Protein AF-A0A5P9CT87-F1 (afdb_monomer_lite)

Foldseek 3Di:
DDDDDDDPVVVVVLVVVCVVVVHDSVVVVVVVVVVVCVVVVVVVVVVVVVVVVVVCCVVPVDDDDPVNVVVVVVVVVVPPDPPD

Sequence (84 aa):
MTNVRLNEDIKKRLDTLSKARDRTPHYLMKLAIERFLDEEEALEKERRLVLDRWKKYEITGEAIGHDKVAEWAANLRTSGTKFD

pLDDT: mean 8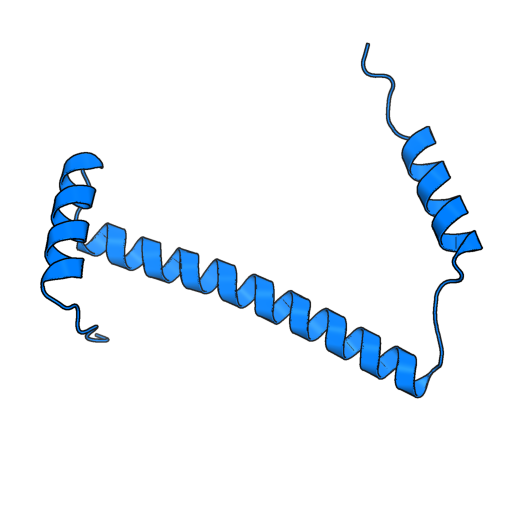9.66, std 12.95, range [44.62, 98.5]

Structure (mmCIF, N/CA/C/O backbone):
data_AF-A0A5P9CT87-F1
#
_entry.id   AF-A0A5P9CT87-F1
#
loop_
_atom_site.group_PDB
_atom_site.id
_atom_site.type_symbol
_atom_site.label_atom_id
_atom_site.label_alt_id
_atom_site.label_comp_id
_atom_site.label_asym_id
_atom_site.label_entity_id
_atom_site.label_seq_id
_atom_site.pdbx_PDB_ins_code
_atom_site.Cartn_x
_atom_site.Cartn_y
_atom_site.Cartn_z
_atom_site.occupancy
_atom_site.B_iso_or_equiv
_atom_site.auth_seq_id
_atom_site.auth_comp_id
_atom_site.auth_asym_id
_atom_site.auth_atom_id
_atom_site.pdbx_PDB_model_num
ATOM 1 N N . MET A 1 1 ? 22.147 6.969 -0.697 1.00 46.41 1 MET A N 1
ATOM 2 C CA . MET A 1 1 ? 21.612 6.179 -1.826 1.00 46.41 1 MET A CA 1
ATOM 3 C C . MET A 1 1 ? 21.370 4.771 -1.303 1.00 46.41 1 MET A C 1
ATOM 5 O O . MET A 1 1 ? 22.333 4.104 -0.945 1.00 46.41 1 MET A O 1
ATOM 9 N N . THR A 1 2 ? 20.115 4.360 -1.135 1.00 69.94 2 THR A N 1
ATOM 10 C CA . THR A 1 2 ? 19.785 3.013 -0.642 1.00 69.94 2 THR A CA 1
ATOM 11 C C . THR A 1 2 ? 19.966 2.025 -1.792 1.00 69.94 2 THR A C 1
ATOM 13 O O . THR A 1 2 ? 19.351 2.198 -2.841 1.00 69.94 2 THR A O 1
ATOM 16 N N . ASN A 1 3 ? 20.854 1.038 -1.648 1.00 74.75 3 ASN A N 1
ATOM 17 C CA . ASN A 1 3 ? 21.113 0.049 -2.696 1.00 74.75 3 ASN A CA 1
ATOM 18 C C . ASN A 1 3 ? 20.177 -1.153 -2.512 1.00 74.75 3 ASN A C 1
ATOM 20 O O . ASN A 1 3 ? 20.279 -1.872 -1.519 1.00 74.75 3 ASN A O 1
ATOM 24 N N . VAL A 1 4 ? 19.265 -1.359 -3.463 1.00 82.69 4 VAL A N 1
ATOM 25 C CA . VAL A 1 4 ? 18.336 -2.495 -3.475 1.00 82.69 4 VAL A CA 1
ATOM 26 C C . VAL A 1 4 ? 18.934 -3.608 -4.328 1.00 82.69 4 VAL A C 1
ATOM 28 O O . VAL A 1 4 ? 19.160 -3.437 -5.527 1.00 82.69 4 VAL A O 1
ATOM 31 N N . ARG A 1 5 ? 19.180 -4.772 -3.718 1.00 86.81 5 ARG A N 1
ATOM 32 C CA . ARG A 1 5 ? 19.674 -5.948 -4.441 1.00 86.81 5 ARG A CA 1
ATOM 33 C C . ARG A 1 5 ? 18.521 -6.626 -5.176 1.00 86.81 5 ARG A C 1
ATOM 35 O O . ARG A 1 5 ? 17.663 -7.237 -4.550 1.00 86.8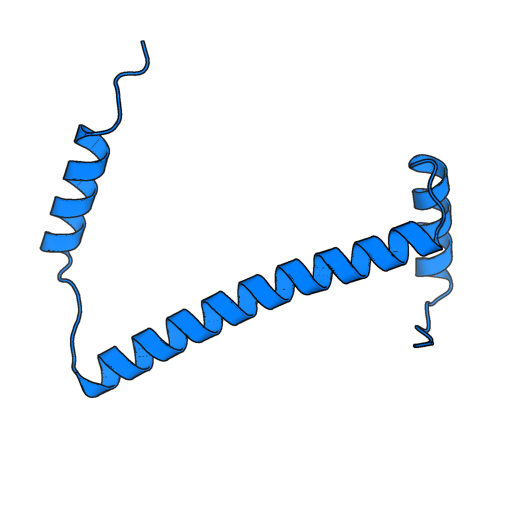1 5 ARG A O 1
ATOM 42 N N . LEU A 1 6 ? 18.536 -6.540 -6.503 1.00 88.81 6 LEU A N 1
ATOM 43 C CA . LEU A 1 6 ? 17.626 -7.280 -7.375 1.00 88.81 6 LEU A CA 1
ATOM 44 C C . LEU A 1 6 ? 18.327 -8.519 -7.929 1.00 88.81 6 LEU A C 1
ATOM 46 O O . LEU A 1 6 ? 19.481 -8.441 -8.359 1.00 88.81 6 LEU A O 1
ATOM 50 N N . ASN A 1 7 ? 17.621 -9.648 -7.943 1.00 93.19 7 ASN A N 1
ATOM 51 C CA . ASN A 1 7 ? 18.090 -10.842 -8.639 1.00 93.19 7 ASN A CA 1
ATOM 52 C C . ASN A 1 7 ? 17.981 -10.661 -10.169 1.00 93.19 7 ASN A C 1
ATOM 54 O O . ASN A 1 7 ? 17.329 -9.739 -10.666 1.00 93.19 7 ASN A O 1
ATOM 58 N N . GLU A 1 8 ? 18.637 -11.542 -10.923 1.00 93.44 8 GLU A N 1
ATOM 59 C CA . GLU A 1 8 ? 18.679 -11.446 -12.389 1.00 93.44 8 GLU A CA 1
ATOM 60 C C . GLU A 1 8 ? 17.305 -11.631 -13.052 1.00 93.44 8 GLU A C 1
ATOM 62 O O . GLU A 1 8 ? 17.038 -11.017 -14.083 1.00 93.44 8 GLU A O 1
ATOM 67 N N . ASP A 1 9 ? 16.406 -12.418 -12.453 1.00 95.94 9 ASP A N 1
ATOM 68 C CA . ASP A 1 9 ? 15.038 -12.588 -12.961 1.00 95.94 9 ASP A CA 1
ATOM 69 C C . ASP A 1 9 ? 14.243 -11.274 -12.911 1.00 95.94 9 ASP A C 1
ATOM 71 O O . ASP A 1 9 ? 13.700 -10.818 -13.920 1.00 95.94 9 ASP A O 1
ATOM 75 N N . ILE A 1 10 ? 14.246 -10.600 -11.756 1.00 94.38 10 ILE A N 1
ATOM 76 C CA . ILE A 1 10 ? 13.547 -9.326 -11.570 1.00 94.38 10 ILE A CA 1
ATOM 77 C C . ILE A 1 10 ? 14.120 -8.265 -12.510 1.00 94.38 10 ILE A C 1
ATOM 79 O O . ILE A 1 10 ? 13.350 -7.531 -13.128 1.00 94.38 10 ILE A O 1
ATOM 83 N N . LYS A 1 11 ? 15.448 -8.202 -12.678 1.00 94.31 11 LYS A N 1
ATOM 84 C CA . LYS A 1 11 ? 16.077 -7.262 -13.621 1.00 94.31 11 LYS A CA 1
ATOM 85 C C . LYS A 1 11 ? 15.597 -7.481 -15.058 1.00 94.31 11 LYS A C 1
ATOM 87 O O . LYS A 1 11 ? 15.234 -6.512 -15.720 1.00 94.31 11 LYS A O 1
ATOM 92 N N . LYS A 1 12 ? 15.541 -8.734 -15.530 1.00 96.62 12 LYS A N 1
ATOM 93 C CA . LYS A 1 12 ? 15.059 -9.068 -16.885 1.00 96.62 12 LYS A CA 1
ATOM 94 C C . LYS A 1 12 ? 13.592 -8.691 -17.085 1.00 96.62 12 LYS A C 1
ATOM 96 O O . LYS A 1 12 ? 13.233 -8.107 -18.109 1.00 96.62 12 LYS A O 1
ATOM 101 N N . ARG A 1 13 ? 12.744 -8.994 -16.098 1.00 96.81 13 ARG A N 1
ATOM 102 C CA . ARG A 1 13 ? 11.315 -8.640 -16.122 1.00 96.81 13 ARG A CA 1
ATOM 103 C C . ARG A 1 13 ? 11.115 -7.127 -16.130 1.00 96.81 13 ARG A C 1
ATOM 105 O O . ARG A 1 13 ? 10.286 -6.627 -16.887 1.00 96.81 13 ARG A O 1
ATOM 112 N N . LEU A 1 14 ? 11.899 -6.406 -15.331 1.00 95.38 14 LEU A N 1
ATOM 113 C CA . LEU A 1 14 ? 11.862 -4.951 -15.257 1.00 95.38 14 LEU A CA 1
ATOM 114 C C . LEU A 1 14 ? 12.289 -4.303 -16.579 1.00 95.38 14 LEU A C 1
ATOM 116 O O . LEU A 1 14 ? 11.591 -3.412 -17.044 1.00 95.38 14 LEU A O 1
ATOM 120 N N . ASP A 1 15 ? 13.376 -4.768 -17.200 1.00 95.81 15 ASP A N 1
ATOM 121 C CA . ASP A 1 15 ? 13.841 -4.280 -18.510 1.00 95.81 15 ASP A CA 1
ATOM 122 C C . ASP A 1 15 ? 12.811 -4.539 -19.623 1.00 95.81 15 ASP A C 1
ATOM 124 O O . ASP A 1 15 ? 12.507 -3.669 -20.439 1.00 95.81 15 ASP A O 1
ATOM 128 N N . THR A 1 16 ? 12.195 -5.722 -19.619 1.00 97.69 16 THR A N 1
ATOM 129 C CA . THR A 1 16 ? 11.129 -6.056 -20.575 1.00 97.69 16 THR A CA 1
ATOM 130 C C . THR A 1 16 ? 9.927 -5.123 -20.402 1.00 97.69 16 THR A C 1
ATOM 132 O O . THR A 1 16 ? 9.411 -4.571 -21.375 1.00 97.69 16 THR A O 1
ATOM 135 N N . LEU A 1 17 ? 9.499 -4.898 -19.156 1.00 97.25 17 LEU A N 1
ATOM 136 C CA . LEU A 1 17 ? 8.380 -4.011 -18.844 1.00 97.25 17 LEU A CA 1
ATOM 137 C C . LEU A 1 17 ? 8.698 -2.543 -19.153 1.00 97.25 17 LEU A C 1
ATOM 139 O O . LEU A 1 17 ? 7.818 -1.804 -19.591 1.00 97.25 17 LEU A O 1
ATOM 143 N N . SER A 1 18 ? 9.942 -2.117 -18.934 1.00 97.25 18 SER A N 1
ATOM 144 C CA . SER A 1 18 ? 10.384 -0.747 -19.182 1.00 97.25 18 SER A CA 1
ATOM 145 C C . SER A 1 18 ? 10.346 -0.420 -20.674 1.00 97.25 18 SER A C 1
ATOM 147 O O . SER A 1 18 ? 9.805 0.617 -21.050 1.00 97.25 18 SER A O 1
ATOM 149 N N . LYS A 1 19 ? 10.799 -1.353 -21.525 1.00 97.25 19 LYS A N 1
ATOM 150 C CA . LYS A 1 19 ? 10.681 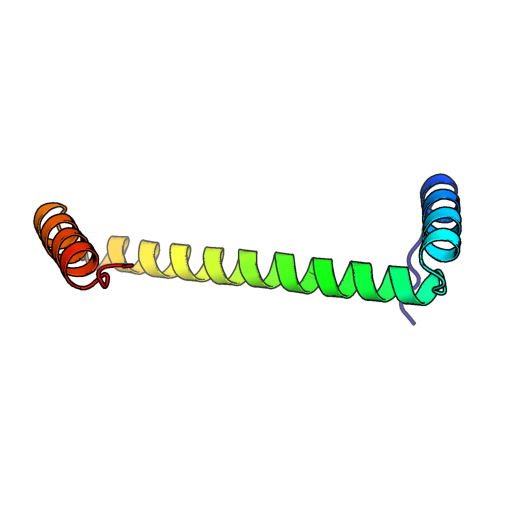-1.263 -22.989 1.00 97.25 19 LYS A CA 1
ATOM 151 C C . LYS A 1 19 ? 9.224 -1.208 -23.443 1.00 97.25 19 LYS A C 1
ATOM 153 O O . LYS A 1 19 ? 8.867 -0.344 -24.232 1.00 97.25 19 LYS A O 1
ATOM 158 N N . ALA A 1 20 ? 8.370 -2.083 -22.907 1.00 97.62 20 ALA A N 1
ATOM 159 C CA . ALA A 1 20 ? 6.952 -2.123 -23.270 1.00 97.62 20 ALA A CA 1
ATOM 160 C C . ALA A 1 20 ? 6.181 -0.847 -22.880 1.00 97.62 20 ALA A C 1
ATOM 162 O O . ALA A 1 20 ? 5.174 -0.523 -23.503 1.00 97.62 20 ALA A O 1
ATOM 163 N N . ARG A 1 21 ? 6.629 -0.134 -21.838 1.00 95.44 21 ARG A N 1
ATOM 164 C CA . ARG A 1 21 ? 5.984 1.088 -21.329 1.00 95.44 21 ARG A CA 1
ATOM 165 C C . ARG A 1 21 ? 6.666 2.386 -21.757 1.00 95.44 21 ARG A C 1
ATOM 167 O O . ARG A 1 21 ? 6.200 3.442 -21.339 1.00 95.44 21 ARG A O 1
ATOM 174 N N . ASP A 1 22 ? 7.752 2.305 -22.525 1.00 95.81 22 ASP A N 1
ATOM 175 C CA . ASP A 1 22 ? 8.605 3.439 -22.901 1.00 95.81 22 ASP A CA 1
ATOM 176 C C . ASP A 1 22 ? 9.052 4.285 -21.690 1.00 95.81 22 ASP A C 1
ATOM 178 O O . ASP A 1 22 ? 8.900 5.507 -21.617 1.00 95.81 22 ASP A O 1
ATOM 182 N N . ARG A 1 23 ? 9.547 3.604 -20.650 1.00 95.81 23 ARG A N 1
ATOM 183 C CA . ARG A 1 23 ? 10.066 4.225 -19.420 1.00 95.81 23 ARG A CA 1
ATOM 184 C C . ARG A 1 23 ? 11.388 3.591 -19.022 1.00 95.81 23 ARG A C 1
ATOM 186 O O . ARG A 1 23 ? 11.694 2.473 -19.418 1.00 95.81 23 ARG A O 1
ATOM 193 N N . THR A 1 24 ? 12.175 4.279 -18.197 1.00 96.06 24 THR A N 1
ATOM 194 C CA . THR A 1 24 ? 13.434 3.715 -17.689 1.00 96.06 24 THR A CA 1
ATOM 195 C C . THR A 1 24 ? 13.161 2.681 -16.584 1.00 96.06 24 THR A C 1
ATOM 197 O O . THR A 1 24 ? 12.218 2.855 -15.802 1.00 96.06 24 THR A O 1
ATOM 200 N N . PRO A 1 25 ? 13.992 1.628 -16.444 1.00 93.44 25 PRO A N 1
ATOM 201 C CA . PRO A 1 25 ? 13.889 0.681 -15.329 1.00 93.44 25 PRO A CA 1
ATOM 202 C C . PRO A 1 25 ? 13.894 1.373 -13.959 1.00 93.44 25 PRO A C 1
ATOM 204 O O . PRO A 1 25 ? 13.115 1.021 -13.079 1.00 93.44 25 PRO A O 1
ATOM 207 N N . HIS A 1 26 ? 14.719 2.414 -13.800 1.00 91.94 26 HIS A N 1
ATOM 208 C CA . HIS A 1 26 ? 14.804 3.186 -12.560 1.00 91.94 26 HIS A CA 1
ATOM 209 C C . HIS A 1 26 ? 13.489 3.902 -12.216 1.00 91.94 26 HIS A C 1
ATOM 211 O O . HIS A 1 26 ? 13.062 3.872 -11.063 1.00 91.94 26 HIS A O 1
ATOM 217 N N . TYR A 1 27 ? 12.817 4.496 -13.209 1.00 94.88 27 TYR A N 1
ATOM 218 C CA . TYR A 1 27 ? 11.504 5.109 -13.008 1.00 94.88 27 TYR A CA 1
ATOM 219 C C . TYR A 1 27 ? 10.475 4.079 -12.527 1.00 94.88 27 TYR A C 1
ATOM 221 O O . TYR A 1 27 ? 9.757 4.333 -11.564 1.00 94.88 27 TYR A O 1
ATOM 229 N N . LEU A 1 28 ? 10.440 2.894 -13.148 1.00 95.00 28 LEU A N 1
ATOM 230 C CA . LEU A 1 28 ? 9.522 1.828 -12.742 1.00 95.00 28 LEU A CA 1
ATOM 231 C C . LEU A 1 28 ? 9.822 1.288 -11.339 1.00 95.00 28 LEU A C 1
ATOM 233 O O . LEU A 1 28 ? 8.887 0.985 -10.607 1.00 95.00 28 LEU A O 1
ATOM 237 N N . MET A 1 29 ? 11.096 1.203 -10.943 1.00 93.12 29 MET A N 1
ATOM 238 C CA . MET A 1 29 ? 11.469 0.838 -9.571 1.00 93.12 29 MET A CA 1
ATOM 239 C C . MET A 1 29 ? 10.967 1.864 -8.560 1.00 93.12 29 MET A C 1
ATOM 241 O O . MET A 1 29 ? 10.374 1.483 -7.556 1.00 93.12 29 MET A O 1
ATOM 245 N N . LYS A 1 30 ? 11.181 3.158 -8.828 1.00 94.38 30 LYS A N 1
ATOM 246 C CA . LYS A 1 30 ? 10.704 4.230 -7.950 1.00 94.38 30 LYS A CA 1
ATOM 247 C C . LYS A 1 30 ? 9.182 4.184 -7.817 1.00 94.38 30 LYS A C 1
ATOM 249 O O . LYS A 1 30 ? 8.677 4.157 -6.703 1.00 94.38 30 LYS A O 1
ATOM 254 N N . LEU A 1 31 ? 8.481 4.069 -8.942 1.00 95.81 31 LEU A N 1
ATOM 255 C CA . LEU A 1 31 ? 7.026 3.969 -8.967 1.00 95.81 31 LEU A CA 1
ATOM 256 C C . LEU A 1 31 ? 6.512 2.731 -8.214 1.00 95.81 31 LEU A C 1
ATOM 258 O O . LEU A 1 31 ? 5.479 2.800 -7.559 1.00 95.81 31 LEU A O 1
ATOM 262 N N . ALA A 1 32 ? 7.205 1.594 -8.308 1.00 94.88 32 ALA A N 1
ATOM 263 C CA . ALA A 1 32 ? 6.830 0.391 -7.569 1.00 94.88 32 ALA A CA 1
ATOM 264 C C . ALA A 1 32 ? 6.973 0.581 -6.052 1.00 94.88 32 ALA A C 1
ATOM 266 O O . ALA A 1 32 ? 6.110 0.131 -5.308 1.00 94.88 32 ALA A O 1
ATOM 267 N N . ILE A 1 33 ? 8.031 1.267 -5.607 1.00 95.12 33 ILE A N 1
ATOM 268 C CA . ILE A 1 33 ? 8.234 1.587 -4.188 1.00 95.12 33 ILE A CA 1
ATOM 269 C C . ILE A 1 33 ? 7.162 2.562 -3.701 1.00 95.12 33 ILE A C 1
ATOM 271 O O . ILE A 1 33 ? 6.585 2.324 -2.651 1.00 95.12 33 ILE A O 1
ATOM 275 N N . GLU A 1 34 ? 6.871 3.622 -4.460 1.00 97.50 34 GLU A N 1
ATOM 276 C CA . GLU A 1 34 ? 5.823 4.595 -4.109 1.00 97.50 34 GLU A CA 1
ATOM 277 C C . GLU A 1 34 ? 4.465 3.908 -3.945 1.00 97.50 34 GLU A C 1
ATOM 279 O O . GLU A 1 34 ? 3.833 4.049 -2.908 1.00 97.50 34 GLU A O 1
ATOM 284 N N . ARG A 1 35 ? 4.072 3.064 -4.907 1.00 97.94 35 ARG A N 1
ATOM 285 C CA . ARG A 1 35 ? 2.815 2.304 -4.824 1.00 97.94 35 ARG A CA 1
ATOM 286 C C . ARG A 1 35 ? 2.763 1.370 -3.624 1.00 97.94 35 ARG A C 1
ATOM 288 O O . ARG A 1 35 ? 1.738 1.297 -2.964 1.00 97.94 35 ARG A O 1
ATOM 295 N N . PHE A 1 36 ? 3.860 0.665 -3.352 1.00 97.31 36 PHE A N 1
ATOM 296 C CA . PHE A 1 36 ? 3.938 -0.217 -2.194 1.00 97.31 36 PHE A CA 1
ATOM 297 C C . PHE A 1 36 ? 3.788 0.569 -0.887 1.00 97.31 36 PHE A C 1
ATOM 299 O O . PHE A 1 36 ? 3.057 0.142 -0.004 1.00 97.31 36 PHE A O 1
ATOM 306 N N . LEU A 1 37 ? 4.441 1.728 -0.773 1.00 98.25 37 LEU A N 1
ATOM 307 C CA . LEU A 1 37 ? 4.300 2.589 0.400 1.00 98.25 37 LEU A CA 1
ATOM 308 C C . LEU A 1 37 ? 2.862 3.088 0.556 1.00 98.25 37 LEU A C 1
ATOM 310 O O . LEU A 1 37 ? 2.309 2.958 1.641 1.00 98.25 37 LEU A O 1
ATOM 314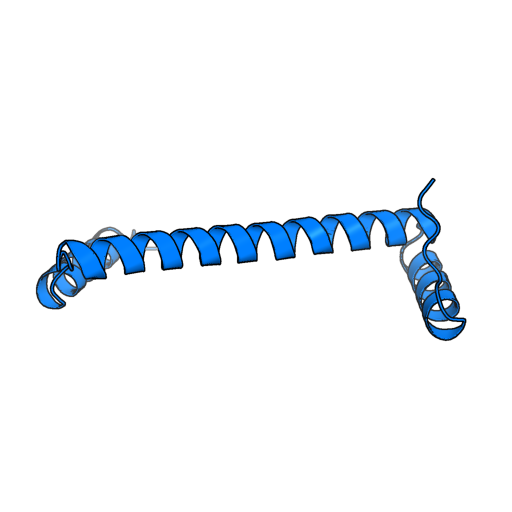 N N . ASP A 1 38 ? 2.241 3.583 -0.516 1.00 98.25 38 ASP A N 1
ATOM 315 C CA . ASP A 1 38 ? 0.857 4.067 -0.480 1.00 98.25 38 ASP A CA 1
ATOM 316 C C . ASP A 1 38 ? -0.120 2.966 -0.020 1.00 98.25 38 ASP A C 1
ATOM 318 O O . ASP A 1 38 ? -1.009 3.213 0.800 1.00 98.25 38 ASP A O 1
ATOM 322 N N . GLU A 1 39 ? 0.052 1.742 -0.531 1.00 98.25 39 GLU A N 1
ATOM 323 C CA . GLU A 1 39 ? -0.755 0.574 -0.161 1.00 98.25 39 GLU A CA 1
ATOM 324 C C . GLU A 1 39 ? -0.551 0.189 1.314 1.00 98.25 39 GLU A C 1
ATOM 326 O O . GLU A 1 39 ? -1.524 0.075 2.063 1.00 98.25 39 GLU A O 1
ATOM 331 N N . GLU A 1 40 ? 0.697 0.047 1.764 1.00 98.50 40 GLU A N 1
ATOM 332 C CA . GLU A 1 40 ? 1.008 -0.344 3.144 1.00 98.50 40 GLU A CA 1
ATOM 333 C C . GLU A 1 40 ? 0.595 0.728 4.162 1.00 98.50 40 GLU A C 1
ATOM 335 O O . GLU A 1 40 ? 0.072 0.409 5.230 1.00 98.50 40 GLU A O 1
ATOM 340 N N . GLU A 1 41 ? 0.768 2.011 3.840 1.00 98.25 41 GLU A N 1
ATOM 341 C CA . GLU A 1 41 ? 0.347 3.111 4.710 1.00 98.25 41 GLU A CA 1
ATOM 342 C C . GLU A 1 41 ? -1.179 3.177 4.847 1.00 98.25 41 GLU A C 1
ATOM 344 O O . GLU A 1 41 ? -1.696 3.456 5.937 1.00 98.25 41 GLU A O 1
ATOM 349 N N . ALA A 1 42 ? -1.920 2.887 3.772 1.00 97.94 42 ALA A N 1
ATOM 350 C CA . ALA A 1 42 ? -3.374 2.790 3.822 1.00 97.94 42 ALA A CA 1
ATOM 351 C C . ALA A 1 42 ? -3.828 1.624 4.715 1.00 97.94 42 ALA A C 1
ATOM 353 O O . ALA A 1 42 ? -4.695 1.817 5.577 1.00 97.94 42 ALA A O 1
ATOM 354 N N . LEU A 1 43 ? -3.203 0.452 4.562 1.00 98.00 43 LEU A N 1
ATOM 355 C CA . LEU A 1 43 ? -3.481 -0.729 5.383 1.00 98.00 43 LEU A CA 1
ATOM 356 C C . LEU A 1 43 ? -3.166 -0.481 6.862 1.00 98.00 43 LEU A C 1
ATOM 358 O O . LEU A 1 43 ? -3.990 -0.780 7.729 1.00 98.00 43 LEU A O 1
ATOM 362 N N . GLU A 1 44 ? -2.018 0.119 7.176 1.00 98.12 44 GLU A N 1
ATOM 363 C CA . GLU A 1 44 ? -1.636 0.401 8.562 1.00 98.12 44 GLU A CA 1
ATOM 364 C C . GLU A 1 44 ? -2.550 1.459 9.197 1.00 98.12 44 GLU A C 1
ATOM 366 O O . GLU A 1 44 ? -2.929 1.354 10.368 1.00 98.12 44 GLU A O 1
ATOM 371 N N . LYS A 1 45 ? -2.982 2.462 8.423 1.00 98.06 45 LYS A N 1
ATOM 372 C CA . LYS A 1 45 ? -3.967 3.444 8.889 1.00 98.06 45 LYS A CA 1
ATOM 373 C C . LYS A 1 45 ? -5.288 2.771 9.258 1.00 98.06 45 LYS A C 1
ATOM 375 O O . LYS A 1 45 ? -5.840 3.085 10.315 1.00 98.06 45 LYS A O 1
ATOM 380 N N . GLU A 1 46 ? -5.791 1.869 8.419 1.00 97.50 46 GLU A N 1
ATOM 381 C CA . GLU A 1 46 ? -7.015 1.116 8.702 1.00 97.50 46 GLU A CA 1
ATOM 382 C C . GLU A 1 46 ? -6.842 0.207 9.921 1.00 97.50 46 GLU A C 1
ATOM 384 O O . GLU A 1 46 ? -7.657 0.259 10.846 1.00 97.50 46 GLU A O 1
ATOM 389 N N . ARG A 1 47 ? -5.738 -0.545 9.986 1.00 97.50 47 ARG A N 1
ATOM 390 C CA . ARG A 1 47 ? -5.396 -1.396 11.132 1.00 97.50 47 ARG A CA 1
ATOM 391 C C . ARG A 1 47 ? -5.418 -0.598 12.435 1.00 97.50 47 ARG A C 1
ATOM 393 O O . ARG A 1 47 ? -6.055 -1.018 13.402 1.00 97.50 47 ARG A O 1
ATOM 400 N N . ARG A 1 48 ? -4.757 0.562 12.469 1.00 97.69 48 ARG A N 1
ATOM 401 C CA . ARG A 1 48 ? -4.724 1.429 13.653 1.00 97.69 48 ARG A CA 1
ATOM 402 C C . ARG A 1 48 ? -6.120 1.917 14.033 1.00 97.69 48 ARG A C 1
ATOM 404 O O . ARG A 1 48 ? -6.487 1.827 15.199 1.00 97.69 48 ARG A O 1
ATOM 411 N N . LEU A 1 49 ? -6.920 2.360 13.061 1.00 97.06 49 LEU A N 1
ATOM 412 C CA . LEU A 1 49 ? -8.302 2.789 13.303 1.00 97.06 49 LEU A CA 1
ATOM 413 C C . LEU A 1 49 ? -9.159 1.670 13.907 1.00 97.06 49 LEU A C 1
ATOM 415 O O . LEU A 1 49 ? -9.928 1.918 14.836 1.00 97.06 49 LEU A O 1
ATOM 419 N N . VAL A 1 50 ? -9.035 0.445 13.393 1.00 95.81 50 VAL A N 1
ATOM 420 C CA . VAL A 1 50 ? -9.764 -0.721 13.909 1.00 95.81 50 VAL A CA 1
ATOM 421 C C . VAL A 1 50 ? -9.318 -1.055 15.330 1.00 95.81 50 VAL A C 1
ATOM 423 O O . VAL A 1 50 ? -10.166 -1.248 16.198 1.00 95.81 50 VAL A O 1
ATOM 426 N N . LEU A 1 51 ? -8.010 -1.067 15.596 1.00 97.06 51 LEU A N 1
ATOM 427 C CA . LEU A 1 51 ? -7.476 -1.334 16.932 1.00 97.06 51 LEU A CA 1
ATOM 428 C C . LEU A 1 51 ? -7.905 -0.280 17.954 1.00 97.06 51 LEU A C 1
ATOM 430 O O . LEU A 1 51 ? -8.256 -0.632 19.077 1.00 97.06 51 LEU A O 1
ATOM 434 N N . ASP A 1 52 ? -7.906 0.997 17.582 1.00 95.56 52 ASP A N 1
ATOM 435 C CA . ASP A 1 52 ? -8.329 2.074 18.479 1.00 95.56 52 ASP A CA 1
ATOM 436 C C . ASP A 1 52 ? -9.830 1.990 18.784 1.00 95.56 52 ASP A C 1
ATOM 438 O O . ASP A 1 52 ? -10.242 2.139 19.937 1.00 95.56 52 ASP A O 1
ATOM 442 N N . ARG A 1 53 ? -10.656 1.668 17.777 1.00 93.81 53 ARG A N 1
ATOM 443 C CA . ARG A 1 53 ? -12.088 1.388 17.979 1.00 93.81 53 ARG A CA 1
ATOM 444 C C . ARG A 1 53 ? -12.306 0.181 18.884 1.00 93.81 53 ARG A C 1
ATOM 446 O O . ARG A 1 53 ? -13.151 0.248 19.772 1.00 93.81 53 ARG A O 1
ATOM 453 N N . TRP A 1 54 ? -11.537 -0.887 18.680 1.00 93.75 54 TRP A N 1
ATOM 454 C CA . TRP A 1 54 ? -11.608 -2.089 19.504 1.00 93.75 54 TRP A CA 1
ATOM 455 C C . TRP A 1 54 ? -11.275 -1.790 20.967 1.00 93.75 54 TRP A C 1
ATOM 457 O O . TRP A 1 54 ? -12.071 -2.103 21.846 1.00 93.75 54 TRP A O 1
ATOM 467 N N . LYS A 1 55 ? -10.163 -1.094 21.228 1.00 94.88 55 LYS A N 1
ATOM 468 C CA . LYS A 1 55 ? -9.778 -0.677 22.586 1.00 94.88 55 LYS A CA 1
ATOM 469 C C . LYS A 1 55 ? -10.847 0.187 23.245 1.00 94.88 55 LYS A C 1
ATOM 471 O O . LYS A 1 55 ? -11.134 0.013 24.425 1.00 94.88 55 LYS A O 1
ATOM 476 N N . LYS A 1 56 ? -11.447 1.121 22.495 1.00 93.88 56 LYS A N 1
ATOM 477 C CA . LYS A 1 56 ? -12.541 1.944 23.018 1.00 93.88 56 LYS A CA 1
ATOM 478 C C . LYS A 1 56 ? -13.722 1.066 23.432 1.00 93.88 56 LYS A C 1
ATOM 480 O O . LYS A 1 56 ? -14.194 1.210 24.551 1.00 93.88 56 LYS A O 1
ATOM 485 N N . TYR A 1 57 ? -14.156 0.151 22.567 1.00 92.19 57 TYR A N 1
ATOM 486 C CA . TYR A 1 57 ? -15.247 -0.776 22.870 1.00 92.19 57 TYR A CA 1
ATOM 487 C C . TYR A 1 57 ? -14.941 -1.666 24.082 1.00 92.19 57 TYR A C 1
ATOM 489 O O . TYR A 1 57 ? -15.804 -1.836 24.933 1.00 92.19 57 TYR A O 1
ATOM 497 N N . GLU A 1 58 ? -13.720 -2.187 24.203 1.00 94.81 58 GLU A N 1
ATOM 498 C CA . GLU A 1 58 ? -13.316 -3.022 25.341 1.00 94.81 58 GLU A CA 1
ATOM 499 C C . GLU A 1 58 ? -13.430 -2.274 26.681 1.00 94.81 58 GLU A C 1
ATOM 501 O O . GLU A 1 58 ? -13.817 -2.860 27.689 1.00 94.81 58 GLU A O 1
ATOM 506 N N . ILE A 1 59 ? -13.150 -0.967 26.683 1.00 95.25 59 ILE A N 1
ATOM 507 C CA . ILE A 1 59 ? -13.228 -0.121 27.881 1.00 95.25 59 ILE A CA 1
ATOM 508 C C . ILE A 1 59 ? -14.660 0.358 28.152 1.00 95.25 59 ILE A C 1
ATOM 510 O O . ILE A 1 59 ? -15.082 0.402 29.306 1.00 95.25 59 ILE A O 1
ATOM 514 N N . THR A 1 60 ? -15.397 0.778 27.120 1.00 94.25 60 THR A N 1
ATOM 515 C CA . THR A 1 60 ? -16.678 1.484 27.294 1.00 94.25 60 THR A CA 1
ATOM 516 C C . THR A 1 60 ? -17.908 0.613 27.062 1.00 94.25 60 THR A C 1
ATOM 518 O O . THR A 1 60 ? -19.001 0.983 27.482 1.00 94.25 60 THR A O 1
ATOM 521 N N . GLY A 1 61 ? -17.768 -0.507 26.352 1.00 91.94 61 GLY A N 1
ATOM 522 C CA . GLY A 1 61 ? -18.881 -1.305 25.836 1.00 91.94 61 GLY A CA 1
ATOM 523 C C . GLY A 1 61 ? -19.729 -0.591 24.773 1.00 91.94 61 GLY A C 1
ATOM 524 O O . GL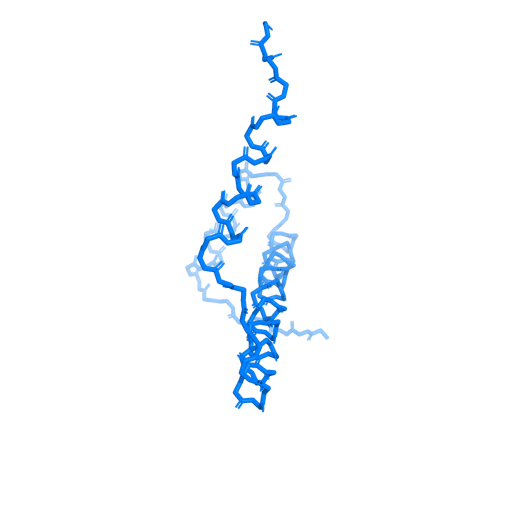Y A 1 61 ? -20.760 -1.120 24.359 1.00 91.94 61 GLY A O 1
ATOM 525 N N . GLU A 1 62 ? -19.337 0.608 24.321 1.00 88.50 62 GLU A N 1
ATOM 526 C CA . GLU A 1 62 ? -20.117 1.397 23.363 1.00 88.50 62 GLU A CA 1
ATOM 527 C C . GLU A 1 62 ? -20.104 0.748 21.974 1.00 88.50 62 GLU A C 1
ATOM 529 O O . GLU A 1 62 ? -19.096 0.774 21.264 1.00 88.50 62 GLU A O 1
ATOM 534 N N . ALA A 1 63 ? -21.256 0.232 21.554 1.00 88.06 63 ALA A N 1
ATOM 535 C CA . ALA A 1 63 ? -21.502 -0.253 20.203 1.00 88.06 63 ALA A CA 1
ATOM 536 C C . ALA A 1 63 ? -22.818 0.312 19.653 1.00 88.06 63 ALA A C 1
ATOM 538 O O . ALA A 1 63 ? -23.710 0.723 20.398 1.00 88.06 63 ALA A O 1
ATOM 539 N N . ILE A 1 64 ? -22.947 0.325 18.327 1.00 88.19 64 ILE A N 1
ATOM 540 C CA . ILE A 1 64 ? -24.205 0.671 17.661 1.00 88.19 64 ILE A CA 1
ATOM 541 C C 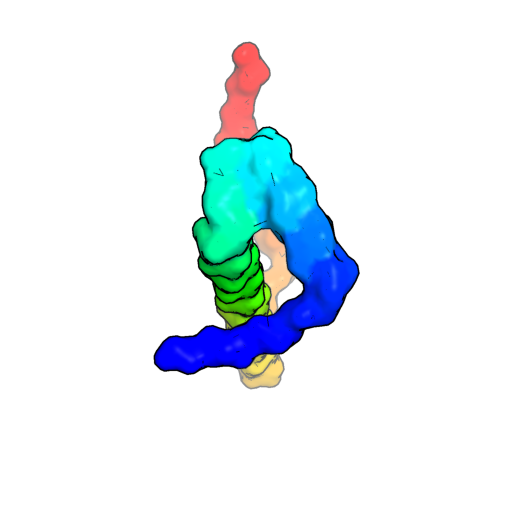. ILE A 1 64 ? -25.003 -0.624 17.479 1.00 88.19 64 ILE A C 1
ATOM 543 O O . ILE A 1 64 ? -24.495 -1.589 16.911 1.00 88.19 64 ILE A O 1
ATOM 547 N N . GLY A 1 65 ? -26.243 -0.639 17.972 1.00 91.38 65 GLY A N 1
ATOM 548 C CA . GLY A 1 65 ? -27.167 -1.761 17.801 1.00 91.38 65 GLY A CA 1
ATOM 549 C C . GLY A 1 65 ? -27.495 -2.027 16.330 1.00 91.38 65 GLY A C 1
ATOM 550 O O . GLY A 1 65 ? -27.522 -1.108 15.508 1.00 91.38 65 GLY A O 1
ATOM 551 N N . HIS A 1 66 ? -27.737 -3.296 15.993 1.00 90.25 66 HIS A N 1
ATOM 552 C CA . HIS A 1 66 ? -28.033 -3.722 14.623 1.00 90.25 66 HIS A CA 1
ATOM 553 C C . HIS A 1 66 ? -29.259 -3.010 14.029 1.00 90.25 66 HIS A C 1
ATOM 555 O O . HIS A 1 66 ? -29.235 -2.621 12.866 1.00 90.25 66 HIS A O 1
ATOM 561 N N . ASP A 1 67 ? -30.293 -2.799 14.840 1.00 93.81 67 ASP A N 1
ATOM 562 C CA . ASP A 1 67 ? -31.508 -2.054 14.507 1.00 93.81 67 ASP A CA 1
ATOM 563 C C . ASP A 1 67 ? -31.203 -0.627 14.030 1.00 93.81 67 ASP A C 1
ATOM 565 O O . ASP A 1 67 ? -31.637 -0.226 12.950 1.00 93.81 67 ASP A O 1
ATOM 569 N N . LYS A 1 68 ? -30.366 0.106 14.773 1.00 91.94 68 LYS A N 1
ATOM 570 C CA . LYS A 1 68 ? -29.942 1.467 14.417 1.00 91.94 68 LYS A CA 1
ATOM 571 C C . LYS A 1 68 ? -29.108 1.495 13.139 1.00 91.94 68 LYS A C 1
ATOM 573 O O . LYS A 1 68 ? -29.250 2.410 12.330 1.00 91.94 68 LYS A O 1
ATOM 578 N N . VAL A 1 69 ? -28.239 0.500 12.938 1.00 92.06 69 VAL A N 1
ATOM 579 C CA . VAL A 1 69 ? -27.461 0.374 11.693 1.00 92.06 69 VAL A CA 1
ATOM 580 C C . VAL A 1 69 ? -28.380 0.072 10.506 1.00 92.06 69 VAL A C 1
ATOM 582 O O . VAL A 1 69 ? -28.195 0.651 9.437 1.00 92.06 69 VAL A O 1
ATOM 585 N N . ALA A 1 70 ? -29.378 -0.796 10.683 1.00 92.31 70 ALA A N 1
ATOM 586 C CA . ALA A 1 70 ? -30.339 -1.147 9.641 1.00 92.31 70 ALA A CA 1
ATOM 587 C C . ALA A 1 70 ? -31.215 0.051 9.240 1.00 92.31 70 ALA A C 1
ATOM 589 O O . ALA A 1 70 ? -31.392 0.302 8.048 1.00 92.31 70 ALA A O 1
ATOM 590 N N . GLU A 1 71 ? -31.700 0.826 10.215 1.00 93.44 71 GLU A N 1
ATOM 591 C CA . GLU A 1 71 ? -32.445 2.066 9.973 1.00 93.44 71 GLU A CA 1
ATOM 592 C C . GLU A 1 71 ? -31.592 3.092 9.211 1.00 93.44 71 GLU A C 1
ATOM 594 O O . GLU A 1 71 ? -32.014 3.631 8.185 1.00 93.44 71 GLU A O 1
ATOM 599 N N . TRP A 1 72 ? -30.349 3.312 9.653 1.00 91.81 72 TRP A N 1
ATOM 600 C CA . TRP A 1 72 ? -29.406 4.191 8.961 1.00 91.81 72 TRP A CA 1
ATOM 601 C C . TRP A 1 72 ? -29.143 3.741 7.515 1.00 91.81 72 TRP A C 1
ATOM 603 O O . TRP A 1 72 ? -29.207 4.554 6.590 1.00 91.81 72 TRP A O 1
ATOM 613 N N . ALA A 1 73 ? -28.908 2.444 7.294 1.00 91.31 73 ALA A N 1
ATOM 614 C CA . ALA A 1 73 ? -28.653 1.893 5.965 1.00 91.31 73 ALA A CA 1
ATOM 615 C C . ALA A 1 73 ? -29.874 2.006 5.032 1.00 91.31 73 ALA A C 1
ATOM 617 O O . ALA A 1 73 ? -29.718 2.283 3.839 1.00 91.31 73 ALA A O 1
ATOM 618 N N . ALA A 1 74 ? -31.092 1.837 5.556 1.00 90.75 74 ALA A N 1
ATOM 619 C CA . ALA A 1 74 ? -32.324 2.042 4.796 1.00 90.75 74 ALA A CA 1
ATOM 620 C C . ALA A 1 74 ? -32.472 3.504 4.338 1.00 90.75 74 ALA A C 1
ATOM 622 O O . ALA A 1 74 ? -32.820 3.759 3.184 1.00 90.75 74 ALA A O 1
ATOM 623 N N . ASN A 1 75 ? -32.119 4.463 5.198 1.00 87.44 75 ASN A N 1
ATOM 624 C CA . ASN A 1 75 ? -32.169 5.892 4.876 1.00 87.44 75 ASN A CA 1
ATOM 625 C C . ASN A 1 75 ? -31.154 6.304 3.793 1.00 87.44 75 ASN A C 1
ATOM 627 O O . ASN A 1 75 ? -31.451 7.181 2.977 1.00 87.44 75 ASN A O 1
ATOM 631 N N . LEU A 1 76 ? -29.995 5.639 3.714 1.00 84.81 76 LEU A N 1
ATOM 632 C CA . LEU A 1 76 ? -29.033 5.842 2.622 1.00 84.81 76 LEU A CA 1
ATOM 633 C C . LEU A 1 76 ? -29.563 5.363 1.264 1.00 84.81 76 LEU A C 1
ATOM 635 O O . LEU A 1 76 ? -29.324 6.010 0.248 1.00 84.81 76 LEU A O 1
ATOM 639 N N . ARG A 1 77 ? -30.312 4.253 1.223 1.00 64.38 77 ARG A N 1
ATOM 640 C CA . ARG A 1 77 ? -30.934 3.777 -0.028 1.00 64.38 77 ARG A CA 1
ATOM 641 C C . ARG A 1 77 ? -32.036 4.711 -0.511 1.00 64.38 77 ARG A C 1
ATOM 643 O O . ARG A 1 77 ? -32.159 4.915 -1.712 1.00 64.38 77 ARG A O 1
ATOM 650 N N . THR A 1 78 ? -32.805 5.292 0.405 1.00 61.69 78 THR A N 1
ATOM 651 C CA . THR A 1 78 ? -33.901 6.214 0.065 1.00 61.69 78 THR A CA 1
ATOM 652 C C . THR A 1 78 ? -33.395 7.565 -0.452 1.00 61.69 78 THR A C 1
ATOM 654 O O . THR A 1 78 ? -34.090 8.232 -1.212 1.00 61.69 78 THR A O 1
ATOM 657 N N . SER A 1 79 ? -32.173 7.959 -0.085 1.00 61.84 79 SER A N 1
ATOM 658 C CA . SER A 1 79 ? -31.515 9.185 -0.562 1.00 61.84 79 SER A CA 1
ATOM 659 C C . SER A 1 79 ? -30.663 8.983 -1.828 1.00 61.84 79 SER A C 1
ATOM 661 O O . SER A 1 79 ? -30.168 9.959 -2.391 1.00 61.84 79 SER A O 1
ATOM 663 N N . GLY A 1 80 ? -30.546 7.743 -2.319 1.00 58.66 80 GLY A N 1
ATOM 664 C CA . GLY A 1 80 ? -29.974 7.414 -3.623 1.00 58.66 80 GLY A CA 1
ATOM 665 C C . GLY A 1 80 ? -30.935 7.781 -4.753 1.00 58.66 80 GLY A C 1
ATOM 666 O O . GLY A 1 80 ? -31.923 7.096 -5.000 1.00 58.66 80 GLY A O 1
ATOM 667 N N . THR A 1 81 ? -30.632 8.893 -5.411 1.00 54.62 81 THR A N 1
ATOM 668 C CA . THR A 1 81 ? -31.262 9.456 -6.608 1.00 54.62 81 THR A CA 1
ATOM 669 C C . THR A 1 81 ? -31.717 8.385 -7.609 1.00 54.62 81 THR A C 1
ATOM 671 O O . THR A 1 81 ? -30.945 7.497 -7.972 1.00 54.62 81 THR A O 1
ATOM 674 N N . LYS A 1 82 ? -32.965 8.500 -8.090 1.00 49.31 82 LYS A N 1
ATOM 675 C CA . LYS A 1 82 ? -33.421 7.834 -9.318 1.00 49.31 82 LYS A CA 1
ATOM 676 C C . LYS A 1 82 ? -32.431 8.170 -10.434 1.00 49.31 82 LYS A C 1
ATOM 678 O O . LYS A 1 82 ? -32.313 9.334 -10.806 1.00 49.31 82 LYS A O 1
ATOM 683 N N . PHE A 1 83 ? -31.711 7.172 -10.925 1.00 56.69 83 PHE A N 1
ATOM 684 C CA . PHE A 1 83 ? -31.059 7.274 -12.221 1.00 56.69 83 PHE A CA 1
ATOM 685 C C . PHE A 1 83 ? -32.146 6.996 -13.263 1.00 56.69 83 PHE A C 1
ATOM 687 O O . PHE A 1 83 ? -32.549 5.843 -13.421 1.00 56.69 83 PHE A O 1
ATOM 694 N N . ASP A 1 84 ? -32.673 8.069 -13.857 1.00 44.62 84 ASP A N 1
ATOM 695 C CA . ASP A 1 84 ? -33.396 8.025 -15.135 1.00 44.62 84 ASP A CA 1
ATOM 696 C C . ASP A 1 84 ? -32.386 7.893 -16.289 1.00 44.62 84 ASP A C 1
ATOM 698 O O . ASP A 1 84 ? -31.293 8.507 -16.193 1.00 44.62 84 ASP A O 1
#

Secondary structure (DSSP, 8-state):
-------HHHHHHHHHHHHHHTS-HHHHHHHHHHHHHHHHHHHHHHHHHHHHHHHHHHHH-----HHHHHHHHHHHHHTS----

Radius of gyration: 23.26 Å; chains: 1; bounding box: 56×22×51 Å